Protein AF-A0A087UPY0-F1 (afdb_monomer_lite)

Structure (mmCIF, N/CA/C/O backbone):
data_AF-A0A087UPY0-F1
#
_entry.id   AF-A0A087UPY0-F1
#
loop_
_atom_site.group_PDB
_atom_site.id
_atom_site.type_symbol
_atom_site.label_atom_id
_atom_site.label_alt_id
_atom_site.label_comp_id
_atom_site.label_asym_id
_atom_site.label_entity_id
_atom_site.label_seq_id
_atom_site.pdbx_PDB_ins_code
_atom_site.Cartn_x
_atom_site.Cartn_y
_atom_site.Cartn_z
_atom_site.occupancy
_atom_site.B_iso_or_equiv
_atom_site.auth_seq_id
_atom_site.auth_comp_id
_atom_site.auth_asym_id
_atom_site.auth_atom_id
_atom_site.pdbx_PDB_model_num
ATOM 1 N N . MET A 1 1 ? -59.035 -25.810 23.657 1.00 42.53 1 MET A N 1
ATOM 2 C CA . MET A 1 1 ? -59.050 -24.334 23.524 1.00 42.53 1 MET A CA 1
ATOM 3 C C . MET A 1 1 ? -57.764 -23.773 24.118 1.00 42.53 1 MET A C 1
ATOM 5 O O . MET A 1 1 ? -57.594 -23.844 25.328 1.00 42.53 1 MET A O 1
ATOM 9 N N . PHE A 1 2 ? -56.848 -23.261 23.292 1.00 45.75 2 PHE A N 1
ATOM 10 C CA . PHE A 1 2 ? -55.620 -22.609 23.760 1.00 45.75 2 PHE A CA 1
ATOM 11 C C . PHE A 1 2 ? -55.946 -21.158 24.133 1.00 45.75 2 PHE A C 1
ATOM 13 O O . PHE A 1 2 ? -56.248 -20.342 23.265 1.00 45.75 2 PHE A O 1
ATOM 20 N N . LYS A 1 3 ? -55.965 -20.839 25.432 1.00 48.09 3 LYS A N 1
ATOM 21 C CA . LYS A 1 3 ? -56.132 -19.458 25.904 1.00 48.09 3 LYS A CA 1
ATOM 22 C C . LYS A 1 3 ? -54.815 -18.711 25.695 1.00 48.09 3 LYS A C 1
ATOM 24 O O . LYS A 1 3 ? -53.868 -18.901 26.452 1.00 48.09 3 LYS A O 1
ATOM 29 N N . THR A 1 4 ? -54.760 -17.852 24.682 1.00 55.72 4 THR A N 1
ATOM 30 C CA . THR A 1 4 ? -53.639 -16.931 24.469 1.00 55.72 4 THR A CA 1
ATOM 31 C C . THR A 1 4 ? -53.601 -15.915 25.609 1.00 55.72 4 THR A C 1
ATOM 33 O O . THR A 1 4 ? -54.459 -15.035 25.708 1.00 55.72 4 THR A O 1
ATOM 36 N N . ARG A 1 5 ? -52.614 -16.050 26.500 1.00 56.84 5 ARG A N 1
ATOM 37 C CA . ARG A 1 5 ? -52.346 -15.096 27.580 1.00 56.84 5 ARG A CA 1
ATOM 38 C C . ARG A 1 5 ? -51.829 -13.798 26.956 1.00 56.84 5 ARG A C 1
ATOM 40 O O . ARG A 1 5 ? -50.663 -13.709 26.588 1.00 56.84 5 ARG A O 1
ATOM 47 N N . ARG A 1 6 ? -52.702 -12.798 26.809 1.00 60.25 6 ARG A N 1
ATOM 48 C CA . ARG A 1 6 ? -52.289 -11.440 26.432 1.00 60.25 6 ARG A CA 1
ATOM 49 C C . ARG A 1 6 ? -51.454 -10.877 27.583 1.00 60.25 6 ARG A C 1
ATOM 51 O O . ARG A 1 6 ? -51.962 -10.741 28.695 1.00 60.25 6 ARG A O 1
ATOM 58 N N . LYS A 1 7 ? -50.166 -10.632 27.337 1.00 63.97 7 LYS A N 1
ATOM 59 C CA . LYS A 1 7 ? -49.308 -9.900 28.273 1.00 63.97 7 LYS A CA 1
ATOM 60 C C . LYS A 1 7 ? -49.873 -8.479 28.439 1.00 63.97 7 LYS A C 1
ATOM 62 O O . LYS A 1 7 ? -50.344 -7.886 27.472 1.00 63.97 7 LYS A O 1
ATOM 67 N N . SER A 1 8 ? -49.873 -7.973 29.671 1.00 67.25 8 SER A N 1
ATOM 68 C CA . SER A 1 8 ? -50.264 -6.593 29.990 1.00 67.25 8 SER A CA 1
ATOM 69 C C . SER A 1 8 ? -49.249 -5.617 29.385 1.00 67.25 8 SER A C 1
ATOM 71 O O . SER A 1 8 ? -48.059 -5.936 29.316 1.00 67.25 8 SER A O 1
ATOM 73 N N . THR A 1 9 ? -49.690 -4.425 28.986 1.00 61.19 9 THR A N 1
ATOM 74 C CA . THR A 1 9 ? -48.816 -3.342 28.504 1.00 61.19 9 THR A CA 1
ATOM 75 C C . THR A 1 9 ? -47.691 -3.027 29.492 1.00 61.19 9 THR A C 1
ATOM 77 O O . THR A 1 9 ? -46.560 -2.837 29.061 1.00 61.19 9 THR A O 1
ATOM 80 N N . GLN A 1 10 ? -47.948 -3.116 30.801 1.00 62.16 10 GLN A N 1
ATOM 81 C CA . GLN A 1 10 ? -46.922 -2.968 31.843 1.00 62.16 10 GLN A CA 1
ATOM 82 C C . GLN A 1 10 ? -45.842 -4.056 31.772 1.00 62.16 10 GLN A C 1
ATOM 84 O O . GLN A 1 10 ? -44.659 -3.786 31.931 1.00 62.16 10 GLN A O 1
ATOM 89 N N . SER A 1 11 ? -46.234 -5.308 31.513 1.00 60.84 11 SER A N 1
ATOM 90 C CA . SER A 1 11 ? -45.267 -6.411 31.427 1.00 60.84 11 SER A CA 1
ATOM 91 C C . SER A 1 11 ? -44.390 -6.337 30.181 1.00 60.84 11 SER A C 1
ATOM 93 O O . SER A 1 11 ? -43.286 -6.861 30.209 1.00 60.84 11 SER A O 1
ATOM 95 N N . LEU A 1 12 ? -44.864 -5.681 29.117 1.00 61.56 12 LEU A N 1
ATOM 96 C CA . LEU A 1 12 ? -44.068 -5.405 27.919 1.00 61.56 12 LEU A CA 1
ATOM 97 C C . LEU A 1 12 ? -43.138 -4.202 28.129 1.00 61.56 12 LEU A C 1
ATOM 99 O O . LEU A 1 12 ? -42.013 -4.225 27.648 1.00 61.56 12 LEU A O 1
ATOM 103 N N . GLN A 1 13 ? -43.584 -3.185 28.874 1.00 59.78 13 GLN A N 1
ATOM 104 C CA . GLN A 1 13 ? -42.760 -2.029 29.251 1.00 59.78 13 GLN A CA 1
ATOM 105 C C . GLN A 1 13 ? -41.558 -2.453 30.101 1.00 59.78 13 GLN A C 1
ATOM 107 O O . GLN A 1 13 ? -40.431 -2.114 29.761 1.00 59.78 13 GLN A O 1
ATOM 112 N N . ASN A 1 14 ? -41.773 -3.298 31.111 1.00 60.34 14 ASN A N 1
ATOM 113 C CA . ASN A 1 14 ? -40.688 -3.820 31.947 1.00 60.34 14 ASN A CA 1
ATOM 114 C C . ASN A 1 14 ? -39.697 -4.704 31.158 1.00 60.34 14 ASN A C 1
ATOM 116 O O . ASN A 1 14 ? -38.519 -4.774 31.492 1.00 60.34 14 ASN A O 1
ATOM 120 N N . GLU A 1 15 ? -40.169 -5.404 30.118 1.00 60.06 15 GLU A N 1
ATOM 121 C CA . GLU A 1 15 ? -39.325 -6.228 29.234 1.00 60.06 15 GLU A CA 1
ATOM 122 C C . GLU A 1 15 ? -38.462 -5.344 28.311 1.00 60.06 15 GLU A C 1
ATOM 124 O O . GLU A 1 15 ? -37.335 -5.712 27.992 1.00 60.06 15 GLU A O 1
ATOM 129 N N . LEU A 1 16 ? -38.967 -4.162 27.934 1.00 56.94 16 LEU A N 1
ATOM 130 C CA . LEU A 1 16 ? -38.261 -3.163 27.127 1.00 56.94 16 LEU A CA 1
ATOM 131 C C . LEU A 1 16 ? -37.234 -2.368 27.952 1.00 56.94 16 LEU A C 1
ATOM 133 O O . LEU A 1 16 ? -36.143 -2.099 27.462 1.00 56.94 16 LEU A O 1
ATOM 137 N N . GLU A 1 17 ? -37.549 -2.053 29.212 1.00 60.56 17 GLU A N 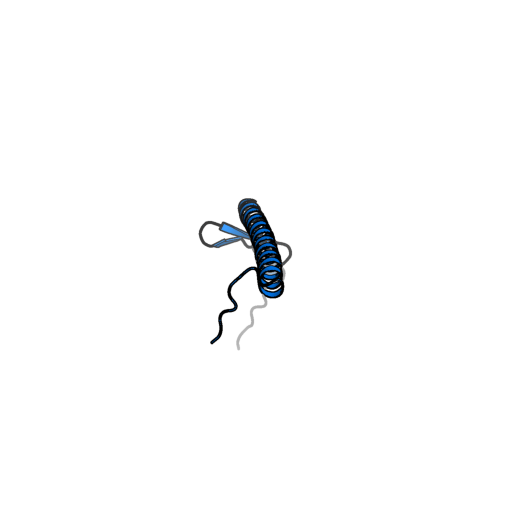1
ATOM 138 C CA . GLU A 1 17 ? -36.627 -1.412 30.169 1.00 60.56 17 GLU A CA 1
ATOM 139 C C . GLU A 1 17 ? -35.442 -2.311 30.558 1.00 60.56 17 GLU A C 1
ATOM 141 O O . GLU A 1 17 ? -34.405 -1.824 30.998 1.00 60.56 17 GLU A O 1
ATOM 146 N N . SER A 1 18 ? -35.576 -3.629 30.377 1.00 59.41 18 SER A N 1
ATOM 147 C CA . SER A 1 18 ? -34.511 -4.604 30.632 1.00 59.41 18 SER A CA 1
ATOM 148 C C . SER A 1 18 ? -33.615 -4.864 29.415 1.00 59.41 18 SER A C 1
ATOM 150 O O . SER A 1 18 ? -32.709 -5.702 29.500 1.00 59.41 18 SER A O 1
ATOM 152 N N . ILE A 1 19 ? -33.851 -4.207 28.276 1.00 60.53 19 ILE A N 1
ATOM 153 C CA . ILE A 1 19 ? -32.929 -4.295 27.145 1.00 60.53 19 ILE A CA 1
ATOM 154 C C . ILE A 1 19 ? -31.729 -3.410 27.486 1.00 60.53 19 ILE A C 1
ATOM 156 O O . ILE A 1 19 ? -31.913 -2.216 27.719 1.00 60.53 19 ILE A O 1
ATOM 160 N N . PRO A 1 20 ? -30.500 -3.953 27.536 1.00 63.75 20 PRO A N 1
ATOM 161 C CA . PRO A 1 20 ? -29.332 -3.118 27.740 1.00 63.75 20 PRO A CA 1
ATOM 162 C C . PRO A 1 20 ? -29.270 -2.086 26.611 1.00 63.75 20 PRO A C 1
ATOM 164 O O . PRO A 1 20 ? -29.215 -2.441 25.435 1.00 63.75 20 PRO A O 1
ATOM 167 N N . GLU A 1 21 ? -29.262 -0.810 26.992 1.00 66.06 21 GLU A N 1
ATOM 168 C CA . GLU A 1 21 ? -29.196 0.357 26.098 1.00 66.06 21 GLU A CA 1
ATOM 169 C C . GLU A 1 21 ? -27.983 0.295 25.149 1.00 66.06 21 GLU A C 1
ATOM 171 O O . GLU A 1 21 ? -27.963 0.916 24.091 1.00 66.06 21 GLU A O 1
ATOM 176 N N . THR A 1 22 ? -26.975 -0.504 25.515 1.00 65.50 22 THR A N 1
ATOM 177 C CA . THR A 1 22 ? -25.771 -0.761 24.730 1.00 65.50 22 THR A CA 1
ATOM 178 C C . THR A 1 22 ? -25.461 -2.258 24.693 1.00 65.50 22 THR A C 1
ATOM 180 O O . THR A 1 22 ? -25.276 -2.907 25.725 1.00 65.50 22 THR A O 1
ATOM 183 N N . VAL A 1 23 ? -25.370 -2.831 23.491 1.00 78.44 23 VAL A N 1
ATOM 184 C CA . VAL A 1 23 ? -24.904 -4.213 23.313 1.00 78.44 23 VAL A CA 1
ATOM 185 C C . VAL A 1 23 ? -23.381 -4.197 23.319 1.00 78.44 23 VAL A C 1
ATOM 187 O O . VAL A 1 23 ? -22.762 -3.617 22.428 1.00 78.44 23 VAL A O 1
ATOM 190 N N . LYS A 1 24 ? -22.770 -4.831 24.324 1.00 78.25 24 LYS A N 1
ATOM 191 C CA . LYS A 1 24 ? -21.315 -4.995 24.414 1.00 78.25 24 LYS A CA 1
ATOM 192 C C . LYS A 1 24 ? -20.928 -6.427 24.059 1.00 78.25 24 LYS A C 1
ATOM 194 O O . LYS A 1 24 ? -21.458 -7.366 24.645 1.00 78.25 24 LYS A O 1
ATOM 199 N N . ILE A 1 25 ? -20.001 -6.594 23.122 1.00 82.25 25 ILE A N 1
ATOM 200 C CA . ILE A 1 25 ? -19.445 -7.895 22.730 1.00 82.25 25 ILE A CA 1
ATOM 201 C C . ILE A 1 25 ? -17.938 -7.862 22.959 1.00 82.25 25 ILE A C 1
ATOM 203 O O . ILE A 1 25 ? -17.276 -6.903 22.572 1.00 82.25 25 ILE A O 1
ATOM 207 N N . GLN A 1 26 ? -17.384 -8.907 23.569 1.00 78.19 26 GLN A N 1
ATOM 208 C CA . GLN A 1 26 ? -15.939 -9.119 23.588 1.00 78.19 26 GLN A CA 1
ATOM 209 C C . GLN A 1 26 ? -15.545 -10.068 22.460 1.00 78.19 26 GLN A C 1
ATOM 211 O O . GLN A 1 26 ? -16.044 -11.188 22.384 1.00 78.19 26 GLN A O 1
ATOM 216 N N . LEU A 1 27 ? -14.668 -9.593 21.579 1.00 73.56 27 LEU A N 1
ATOM 217 C CA . LEU A 1 27 ? -14.001 -10.394 20.560 1.00 73.56 27 LEU A CA 1
ATOM 218 C C . LEU A 1 27 ? -12.506 -10.378 20.862 1.00 73.56 27 LEU A C 1
ATOM 220 O O . LEU A 1 27 ? -11.880 -9.316 20.866 1.00 73.56 27 LEU A O 1
ATOM 224 N N . ASP A 1 28 ? -11.956 -11.557 21.140 1.00 74.44 28 ASP A N 1
ATOM 225 C CA . ASP A 1 28 ? -10.593 -11.753 21.632 1.00 74.44 28 ASP A CA 1
ATOM 226 C C . ASP A 1 28 ? -10.277 -10.818 22.816 1.00 74.44 28 ASP A C 1
ATOM 228 O O . ASP A 1 28 ? -10.860 -10.949 23.890 1.00 74.44 28 ASP A O 1
ATOM 232 N N . ASN A 1 29 ? -9.398 -9.832 22.607 1.00 70.69 29 ASN A N 1
ATOM 233 C CA . ASN A 1 29 ? -8.958 -8.870 23.621 1.00 70.69 29 ASN A CA 1
ATOM 234 C C . ASN A 1 29 ? -9.631 -7.488 23.479 1.00 70.69 29 ASN A C 1
ATOM 236 O O . ASN A 1 29 ? -9.211 -6.524 24.127 1.00 70.69 29 ASN A O 1
ATOM 240 N N . LYS A 1 30 ? -10.635 -7.354 22.600 1.00 70.44 30 LYS A N 1
ATOM 241 C CA . LYS A 1 30 ? -11.262 -6.075 22.236 1.00 70.44 30 LYS A CA 1
ATOM 242 C C . LYS A 1 30 ? -12.748 -6.079 22.609 1.00 70.44 30 LYS A C 1
ATOM 244 O O . LYS A 1 30 ? -13.506 -6.965 22.224 1.00 70.44 30 LYS A O 1
ATOM 249 N N . THR A 1 31 ? -13.173 -5.052 23.345 1.00 78.00 31 THR A N 1
ATOM 250 C CA . THR A 1 31 ? -14.588 -4.816 23.665 1.00 78.00 31 THR A CA 1
ATOM 251 C C . THR A 1 31 ? -15.201 -3.924 22.588 1.00 78.00 31 THR A C 1
ATOM 253 O O . THR A 1 31 ? -14.721 -2.816 22.347 1.00 78.00 31 THR A O 1
ATOM 256 N N . LEU A 1 32 ? -16.255 -4.404 21.936 1.00 79.44 32 LEU A N 1
ATOM 257 C CA . LEU A 1 32 ? -17.052 -3.672 20.961 1.00 79.44 32 LEU A CA 1
ATOM 258 C C . LEU A 1 32 ? -18.385 -3.266 21.589 1.00 79.44 32 LEU A C 1
ATOM 260 O O . LEU A 1 32 ? -19.045 -4.076 22.234 1.00 79.44 32 LEU A O 1
ATOM 264 N N . ILE A 1 33 ? -18.785 -2.022 21.375 1.00 83.94 33 ILE A N 1
ATOM 265 C CA . ILE A 1 33 ? -20.050 -1.434 21.799 1.00 83.94 33 ILE A CA 1
ATOM 266 C C . ILE A 1 33 ? -20.859 -1.133 20.541 1.00 83.94 33 ILE A C 1
ATOM 268 O O . ILE A 1 33 ? -20.371 -0.464 19.630 1.00 83.94 33 ILE A O 1
ATOM 272 N N . PHE A 1 34 ? -22.084 -1.641 20.476 1.00 77.12 34 PHE A N 1
ATOM 273 C CA . PHE A 1 34 ? -23.033 -1.256 19.442 1.00 77.12 34 PHE A CA 1
ATOM 274 C C . PHE A 1 34 ? -23.688 0.069 19.827 1.00 77.12 34 PHE A C 1
ATOM 276 O O . PHE A 1 34 ? -24.400 0.136 20.828 1.00 77.12 34 PHE A O 1
ATOM 283 N N . ASP A 1 35 ? -23.425 1.107 19.037 1.00 79.75 35 ASP A N 1
ATOM 284 C CA . ASP A 1 35 ? -23.930 2.461 19.249 1.00 79.75 35 ASP A CA 1
ATOM 285 C C . ASP A 1 35 ? -24.231 3.126 17.895 1.00 79.75 35 ASP A C 1
ATOM 287 O O . ASP A 1 35 ? -23.425 3.054 16.962 1.00 79.75 35 ASP A O 1
ATOM 291 N N . ASP A 1 36 ? -25.403 3.755 17.778 1.00 72.62 36 ASP A N 1
ATOM 292 C CA . ASP A 1 36 ? -25.894 4.420 16.559 1.00 72.62 36 ASP A CA 1
ATOM 293 C C . ASP A 1 36 ? -25.811 3.547 15.282 1.00 72.62 36 ASP A C 1
ATOM 295 O O . ASP A 1 36 ? -25.312 3.944 14.226 1.00 72.62 36 ASP A O 1
ATOM 299 N N . GLY A 1 37 ? -26.231 2.280 15.389 1.00 76.19 37 GLY A N 1
ATOM 300 C CA . GLY A 1 37 ? -26.248 1.343 14.259 1.00 76.19 37 GLY A CA 1
ATOM 301 C C . GLY A 1 37 ? -24.869 0.843 13.806 1.00 76.19 37 GLY A C 1
ATOM 302 O O . GLY A 1 37 ? -24.776 0.153 12.788 1.00 76.19 37 GLY A O 1
ATOM 303 N N . LYS A 1 38 ? -23.792 1.176 14.531 1.00 76.94 38 LYS A N 1
ATOM 304 C CA . LYS A 1 38 ? -22.416 0.777 14.208 1.00 76.94 38 LYS A CA 1
ATOM 305 C C . LYS A 1 38 ? -21.727 0.151 15.416 1.00 76.94 38 LYS A C 1
ATOM 307 O O . LYS A 1 38 ? -21.951 0.532 16.559 1.00 76.94 38 LYS A O 1
ATOM 312 N N . TRP A 1 39 ? -20.836 -0.798 15.152 1.00 78.75 39 TRP A N 1
ATOM 313 C CA . TRP A 1 39 ? -19.932 -1.328 16.170 1.00 78.75 39 TRP A CA 1
ATOM 314 C C . TRP A 1 39 ? -18.753 -0.370 16.348 1.00 78.75 39 TRP A C 1
ATOM 316 O O . TRP A 1 39 ? -18.042 -0.076 15.387 1.00 78.75 39 TRP A O 1
ATOM 326 N N . LYS A 1 40 ? -18.548 0.111 17.573 1.00 75.12 40 LYS A N 1
ATOM 327 C CA . LYS A 1 40 ? -17.422 0.959 17.984 1.00 75.12 40 LYS A CA 1
ATOM 328 C C . LYS A 1 40 ? -16.572 0.188 18.985 1.00 75.12 40 LYS A C 1
ATOM 330 O O . LYS A 1 40 ? -17.104 -0.583 19.774 1.00 75.12 40 LYS A O 1
ATOM 335 N N . THR A 1 41 ? -15.258 0.352 18.973 1.00 72.44 41 THR A N 1
ATOM 336 C CA . THR A 1 41 ? -14.417 -0.240 20.022 1.00 72.44 41 THR A CA 1
ATOM 337 C C . THR A 1 41 ? -14.438 0.660 21.254 1.00 72.44 41 THR A C 1
ATOM 339 O O . THR A 1 41 ? -14.315 1.871 21.130 1.00 72.44 41 THR A O 1
ATOM 342 N N . ASP A 1 42 ? -14.562 0.064 22.440 1.00 67.31 42 ASP A N 1
ATOM 343 C CA . ASP A 1 42 ? -14.548 0.742 23.751 1.00 67.31 42 ASP A CA 1
ATOM 344 C C . ASP A 1 42 ? -13.200 1.437 24.055 1.00 67.31 42 ASP A C 1
ATOM 346 O O . ASP A 1 42 ? -13.070 2.210 24.998 1.00 67.31 42 ASP A O 1
ATOM 350 N N . LYS A 1 43 ? -12.163 1.160 23.252 1.00 62.84 43 LYS A N 1
ATOM 351 C CA . LYS A 1 43 ? -10.811 1.703 23.405 1.00 62.84 43 LYS A CA 1
ATOM 352 C C . LYS A 1 43 ? -10.348 2.404 22.129 1.00 62.84 43 LYS A C 1
ATOM 354 O O . LYS A 1 43 ? -10.437 1.831 21.043 1.00 62.84 43 LYS A O 1
ATOM 359 N N . ASN A 1 44 ? -9.728 3.572 22.303 1.00 60.09 44 ASN A N 1
ATOM 360 C CA . ASN A 1 44 ? -9.008 4.342 21.272 1.00 60.09 44 ASN A CA 1
ATOM 361 C C . ASN A 1 44 ? -7.873 3.551 20.581 1.00 60.09 44 ASN A C 1
ATOM 363 O O . ASN A 1 44 ? -7.387 3.945 19.528 1.00 60.09 44 ASN A O 1
ATOM 367 N N . GLU A 1 45 ? -7.469 2.418 21.155 1.00 59.03 45 GLU A N 1
ATOM 368 C CA . GLU A 1 45 ? -6.373 1.552 20.703 1.00 59.03 45 GLU A CA 1
ATOM 369 C C . GLU A 1 45 ? -6.583 0.998 19.279 1.00 59.03 45 GLU A C 1
ATOM 371 O O . GLU A 1 45 ? -5.644 0.908 18.494 1.00 59.03 45 GLU A O 1
ATOM 376 N N . VAL A 1 46 ? -7.830 0.704 18.884 1.00 62.41 46 VAL A N 1
ATOM 377 C CA . VAL A 1 46 ? -8.132 0.259 17.506 1.00 62.41 46 VAL A CA 1
ATOM 378 C C . VAL A 1 46 ? -7.960 1.388 16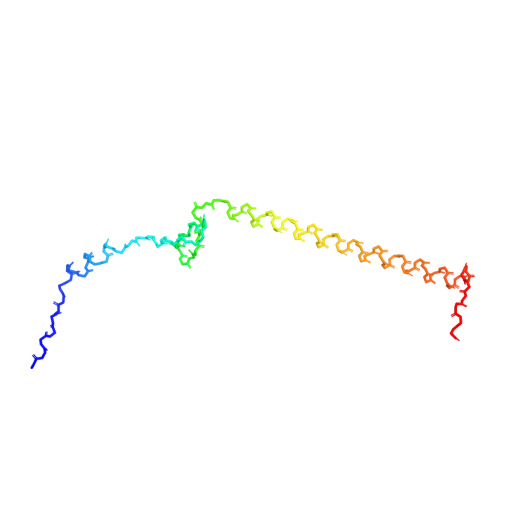.492 1.00 62.41 46 VAL A C 1
ATOM 380 O O . VAL A 1 46 ? -7.599 1.131 15.345 1.00 62.4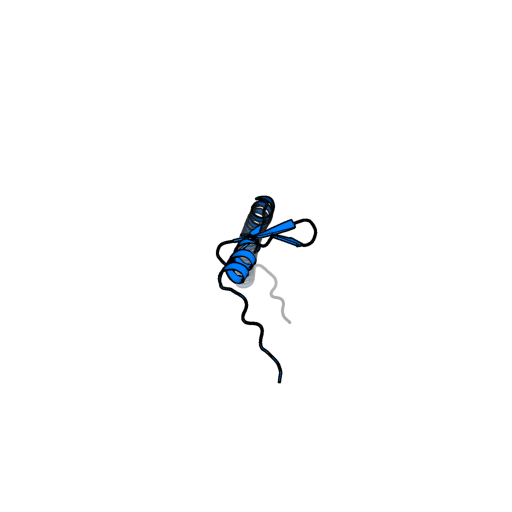1 46 VAL A O 1
ATOM 383 N N . ASP A 1 47 ? -8.193 2.634 16.897 1.00 66.38 47 ASP A N 1
ATOM 384 C CA . ASP A 1 47 ? -8.038 3.788 16.013 1.00 66.38 47 ASP A CA 1
ATOM 385 C C . ASP A 1 47 ? -6.551 4.131 15.811 1.00 66.38 47 ASP A C 1
ATOM 387 O O . ASP A 1 47 ? -6.133 4.488 14.707 1.00 66.38 47 ASP A O 1
ATOM 391 N N . GLU A 1 48 ? -5.719 3.911 16.836 1.00 73.31 48 GLU A N 1
ATOM 392 C CA . GLU A 1 48 ? -4.258 3.998 16.728 1.00 73.31 48 GLU A CA 1
ATOM 393 C C . GLU A 1 48 ? -3.682 2.913 15.808 1.00 73.31 48 GLU A C 1
ATOM 395 O O . GLU A 1 48 ? -2.949 3.249 14.874 1.00 73.31 48 GLU A O 1
ATOM 400 N N . ASP A 1 49 ? -4.077 1.646 15.989 1.00 78.06 49 ASP A N 1
ATOM 401 C CA . ASP A 1 49 ? -3.675 0.530 15.117 1.00 78.06 49 ASP A CA 1
ATOM 402 C C . ASP A 1 49 ? -4.017 0.827 13.646 1.00 78.06 49 ASP A C 1
ATOM 404 O O . ASP A 1 49 ? -3.184 0.707 12.741 1.00 78.06 49 ASP A O 1
ATOM 408 N N . VAL A 1 50 ? -5.255 1.262 13.390 1.00 82.69 50 VAL A N 1
ATOM 409 C CA . VAL A 1 50 ? -5.737 1.583 12.041 1.00 82.69 50 VAL A CA 1
ATOM 410 C C . VAL A 1 50 ? -5.011 2.804 11.470 1.00 82.69 50 VAL A C 1
ATOM 412 O O . VAL A 1 50 ? -4.694 2.826 10.278 1.00 82.69 50 VAL A O 1
ATOM 415 N N . SER A 1 51 ? -4.708 3.810 12.291 1.00 85.19 51 SER A N 1
ATOM 416 C CA . SER A 1 51 ? -3.936 4.991 11.892 1.00 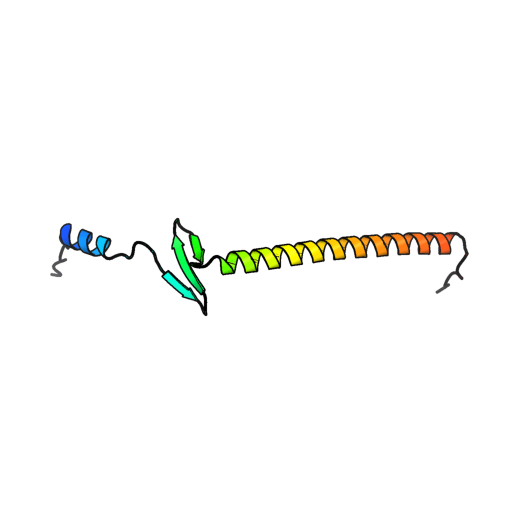85.19 51 SER A CA 1
ATOM 417 C C . SER A 1 51 ? -2.501 4.631 11.499 1.00 85.19 51 SER A C 1
ATOM 419 O O . SER A 1 51 ? -2.019 5.069 10.449 1.00 85.19 51 SER A O 1
ATOM 421 N N . ILE A 1 52 ? -1.831 3.778 12.279 1.00 91.31 52 ILE A N 1
ATOM 422 C CA . ILE A 1 52 ? -0.482 3.279 11.981 1.00 91.31 52 ILE A CA 1
ATOM 423 C C . ILE A 1 52 ? -0.489 2.486 10.672 1.00 91.31 52 ILE A C 1
ATOM 425 O O . ILE A 1 52 ? 0.313 2.771 9.779 1.00 91.31 52 ILE A O 1
ATOM 429 N N . LEU A 1 53 ? -1.434 1.558 10.507 1.00 91.88 53 LEU A N 1
ATOM 430 C CA . LEU A 1 53 ? -1.565 0.760 9.285 1.00 91.88 53 LEU A CA 1
ATOM 431 C C . LEU A 1 53 ? -1.834 1.632 8.051 1.00 91.88 53 LEU A C 1
ATOM 433 O O . LEU A 1 53 ? -1.264 1.395 6.984 1.00 91.88 53 LEU A O 1
ATOM 437 N N . ARG A 1 54 ? -2.662 2.677 8.177 1.00 93.94 54 ARG A N 1
ATOM 438 C CA . ARG A 1 54 ? -2.900 3.644 7.091 1.00 93.94 54 ARG A CA 1
ATOM 439 C C . ARG A 1 54 ? -1.627 4.397 6.710 1.00 93.94 54 ARG A C 1
ATOM 441 O O . ARG A 1 54 ? -1.361 4.541 5.518 1.00 93.94 54 ARG A O 1
ATOM 448 N N . LYS A 1 55 ? -0.833 4.837 7.691 1.00 95.38 55 LYS A N 1
ATOM 449 C CA . LYS A 1 55 ? 0.456 5.506 7.445 1.00 95.38 55 LYS A CA 1
ATOM 450 C C . LYS A 1 55 ? 1.447 4.579 6.744 1.00 95.38 55 LYS A C 1
ATOM 452 O O . LYS A 1 55 ? 2.028 4.975 5.740 1.00 95.38 55 LYS A O 1
ATOM 457 N N . GLN A 1 56 ? 1.588 3.342 7.217 1.00 96.88 56 GLN A N 1
ATOM 458 C CA . GLN A 1 56 ? 2.466 2.344 6.596 1.00 96.88 56 GLN A CA 1
ATOM 459 C C . GLN A 1 56 ? 2.046 2.036 5.157 1.00 96.88 56 GLN A C 1
ATOM 461 O O . GLN A 1 56 ? 2.877 2.032 4.254 1.00 96.88 56 GLN A O 1
ATOM 466 N N . LYS A 1 57 ? 0.743 1.848 4.913 1.00 96.62 57 LYS A N 1
ATOM 467 C CA . LYS A 1 57 ? 0.211 1.663 3.558 1.00 96.62 57 LYS A CA 1
ATOM 468 C C . LYS A 1 57 ? 0.578 2.838 2.649 1.00 96.62 57 LYS A C 1
ATOM 470 O O . LYS A 1 57 ? 0.986 2.614 1.514 1.00 96.62 57 LYS A O 1
ATOM 475 N N . GLN A 1 58 ? 0.414 4.068 3.132 1.00 97.62 58 GLN A N 1
ATOM 476 C CA . GLN A 1 58 ? 0.723 5.265 2.356 1.00 97.62 58 GLN A CA 1
ATOM 477 C C . GLN A 1 58 ? 2.214 5.334 2.000 1.00 97.62 58 GLN A C 1
ATOM 479 O O . GLN A 1 58 ? 2.547 5.524 0.833 1.00 97.62 58 GLN A O 1
ATOM 484 N N . GLN A 1 59 ? 3.094 5.082 2.971 1.00 98.00 59 GLN A N 1
ATOM 485 C CA . GLN A 1 59 ? 4.543 5.027 2.749 1.00 98.00 59 GLN A CA 1
ATOM 486 C C . GLN A 1 59 ? 4.922 3.973 1.704 1.00 98.00 59 GLN A C 1
ATOM 48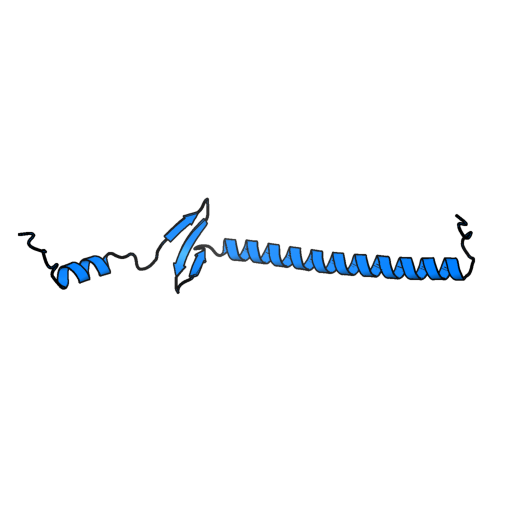8 O O . GLN A 1 59 ? 5.687 4.261 0.789 1.00 98.00 59 GLN A O 1
ATOM 493 N N . LEU A 1 60 ? 4.335 2.775 1.784 1.00 98.44 60 LEU A N 1
ATOM 494 C CA . LEU A 1 60 ? 4.586 1.706 0.814 1.00 98.44 60 LEU A CA 1
ATOM 495 C C . LEU A 1 60 ? 4.098 2.064 -0.595 1.00 98.44 60 LEU A C 1
ATOM 497 O O . LEU A 1 60 ? 4.743 1.703 -1.577 1.00 98.44 60 LEU A O 1
ATOM 501 N N . ILE A 1 61 ? 2.970 2.768 -0.718 1.00 98.44 61 ILE A N 1
ATOM 502 C CA . ILE A 1 61 ? 2.473 3.249 -2.016 1.00 98.44 61 ILE A CA 1
ATOM 503 C C . ILE A 1 61 ? 3.444 4.272 -2.608 1.00 98.44 61 ILE A C 1
ATOM 505 O O . ILE A 1 61 ? 3.774 4.192 -3.791 1.00 98.44 61 ILE A O 1
ATOM 509 N N . GLU A 1 62 ? 3.914 5.216 -1.797 1.00 98.19 62 GLU A N 1
ATOM 510 C CA . GLU A 1 62 ? 4.874 6.235 -2.221 1.00 98.19 62 GLU A CA 1
ATOM 511 C C . GLU A 1 62 ? 6.207 5.616 -2.644 1.00 98.19 62 GLU A C 1
ATOM 513 O O . GLU A 1 62 ? 6.702 5.923 -3.729 1.00 98.19 62 GLU A O 1
ATOM 518 N N . GLU A 1 63 ? 6.744 4.685 -1.855 1.00 98.19 63 GLU A N 1
ATOM 519 C CA . GLU A 1 63 ? 7.960 3.948 -2.197 1.00 98.19 63 GLU A CA 1
ATOM 520 C C . GLU A 1 63 ? 7.777 3.146 -3.491 1.00 98.19 63 GLU A C 1
ATOM 522 O O . GLU A 1 63 ? 8.617 3.213 -4.388 1.00 98.19 63 GLU A O 1
ATOM 527 N N . ASN A 1 64 ? 6.653 2.442 -3.646 1.00 98.44 64 ASN A N 1
ATOM 528 C CA . ASN A 1 64 ? 6.363 1.686 -4.861 1.00 98.44 64 ASN A CA 1
ATOM 529 C C . ASN A 1 64 ? 6.317 2.589 -6.102 1.00 98.44 64 ASN A C 1
ATOM 531 O O . ASN A 1 64 ? 6.893 2.249 -7.137 1.00 98.44 64 ASN A O 1
ATOM 535 N N . ASN A 1 65 ? 5.667 3.749 -5.995 1.00 98.31 65 ASN A N 1
ATOM 536 C CA . ASN A 1 65 ? 5.593 4.727 -7.077 1.00 98.31 65 ASN A CA 1
ATOM 537 C C . ASN A 1 65 ? 6.973 5.311 -7.405 1.00 98.31 65 ASN A C 1
ATOM 539 O O . ASN A 1 65 ? 7.336 5.412 -8.577 1.00 98.31 65 ASN A O 1
ATOM 543 N N . TYR A 1 66 ? 7.768 5.638 -6.386 1.00 98.56 66 TYR A N 1
ATOM 544 C CA . TYR A 1 66 ? 9.134 6.126 -6.559 1.00 98.56 66 TYR A CA 1
ATOM 545 C C . TYR A 1 66 ? 10.033 5.091 -7.250 1.00 98.56 66 TYR A C 1
ATOM 547 O O . TYR A 1 66 ? 10.762 5.422 -8.187 1.00 98.56 66 TYR A O 1
ATOM 555 N N . LEU A 1 67 ? 9.955 3.824 -6.837 1.00 98.62 67 LEU A N 1
ATOM 556 C CA . LEU A 1 67 ? 10.721 2.734 -7.440 1.00 98.62 67 LEU A CA 1
ATOM 557 C C . LEU A 1 67 ? 10.335 2.506 -8.904 1.00 98.62 67 LEU A C 1
ATOM 559 O O . LEU A 1 67 ? 11.222 2.346 -9.741 1.00 98.62 67 LEU A O 1
ATOM 563 N N . LYS A 1 68 ? 9.038 2.545 -9.232 1.00 98.38 68 LYS A N 1
ATOM 564 C CA . LYS A 1 68 ? 8.562 2.464 -10.622 1.00 98.38 68 LYS A CA 1
ATOM 565 C C . LYS A 1 68 ? 9.137 3.585 -11.481 1.00 98.38 68 LYS A C 1
ATOM 567 O O . LYS A 1 68 ? 9.720 3.301 -12.523 1.00 98.38 68 LYS A O 1
ATOM 572 N N . LEU A 1 69 ? 9.066 4.829 -11.006 1.00 98.50 69 LEU A N 1
ATOM 573 C CA . LEU A 1 69 ? 9.634 5.979 -11.710 1.00 98.50 69 LEU A CA 1
ATOM 574 C C . LEU A 1 69 ? 11.149 5.827 -11.912 1.00 98.50 69 LEU A C 1
ATOM 576 O O . LEU A 1 69 ? 11.672 6.096 -12.991 1.00 98.50 69 LEU A O 1
ATOM 580 N N . LYS A 1 70 ? 11.867 5.353 -10.888 1.00 98.38 70 LYS A N 1
ATOM 581 C CA . LYS A 1 70 ? 13.309 5.100 -10.976 1.00 98.38 70 LYS A CA 1
ATOM 582 C C . LYS A 1 70 ? 13.634 4.051 -12.040 1.00 98.38 70 LYS A C 1
ATOM 584 O O . LYS A 1 70 ? 14.580 4.242 -12.800 1.00 98.38 70 LYS A O 1
ATOM 589 N N . ILE A 1 71 ? 12.854 2.971 -12.112 1.00 98.44 71 ILE A N 1
ATOM 590 C CA . ILE A 1 71 ? 12.997 1.941 -13.148 1.00 98.44 71 ILE A CA 1
ATOM 591 C C . ILE A 1 71 ? 12.749 2.542 -14.533 1.00 98.44 71 ILE A C 1
ATOM 593 O O . ILE A 1 71 ? 13.575 2.347 -15.418 1.00 98.44 71 ILE A O 1
ATOM 597 N N . GLU A 1 72 ? 11.672 3.302 -14.725 1.00 98.38 72 GLU A N 1
ATOM 598 C CA . GLU A 1 72 ? 11.361 3.934 -16.015 1.00 98.38 72 GLU A CA 1
ATOM 599 C C . GLU A 1 72 ? 12.478 4.868 -16.489 1.00 98.38 72 GLU A C 1
ATOM 601 O O . GLU A 1 72 ? 12.901 4.796 -17.642 1.00 98.38 72 GLU A O 1
ATOM 606 N N . ILE A 1 73 ? 13.016 5.703 -15.597 1.00 98.00 73 ILE A N 1
ATOM 607 C CA . ILE A 1 73 ? 14.141 6.589 -15.921 1.00 98.00 73 ILE A CA 1
ATOM 608 C C . ILE A 1 73 ? 15.370 5.773 -16.328 1.00 98.00 73 ILE A C 1
ATOM 610 O O . ILE A 1 73 ? 15.997 6.074 -17.342 1.00 98.00 73 ILE A O 1
ATOM 614 N N . LEU A 1 74 ? 15.710 4.730 -15.566 1.00 97.94 74 LEU A N 1
ATOM 615 C CA . LEU A 1 74 ? 16.857 3.875 -15.876 1.00 97.94 74 LEU A CA 1
ATOM 616 C C . LEU A 1 74 ? 16.674 3.132 -17.203 1.00 97.94 74 LEU A C 1
ATOM 618 O O . LEU A 1 74 ? 17.631 3.012 -17.966 1.00 97.94 74 LEU A O 1
ATOM 622 N N . LEU A 1 75 ? 15.458 2.679 -17.511 1.00 97.50 75 LEU A N 1
ATOM 623 C CA . LEU A 1 75 ? 15.132 2.067 -18.798 1.00 97.50 75 LEU A CA 1
ATOM 624 C C . LEU A 1 75 ? 15.263 3.069 -19.946 1.00 97.50 75 LEU A C 1
ATOM 626 O O . LEU A 1 75 ? 15.831 2.721 -20.978 1.00 97.50 75 LEU A O 1
ATOM 630 N N . ASN A 1 76 ? 14.819 4.313 -19.761 1.00 96.19 76 ASN A N 1
ATOM 631 C CA . ASN A 1 76 ? 14.992 5.372 -20.756 1.00 96.19 76 ASN A CA 1
ATOM 632 C C . ASN A 1 76 ? 16.474 5.687 -20.994 1.00 96.19 76 ASN A C 1
ATOM 634 O O . ASN A 1 76 ? 16.908 5.752 -22.142 1.00 96.19 76 ASN A O 1
ATOM 638 N N . MET A 1 77 ? 17.271 5.810 -19.928 1.00 95.19 77 MET A N 1
ATOM 639 C CA . MET A 1 77 ? 18.720 6.029 -20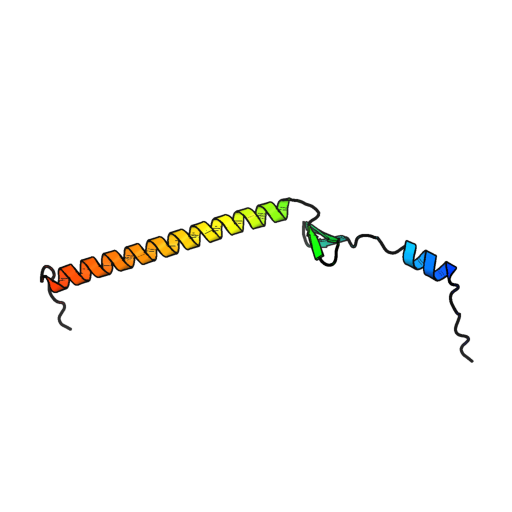.028 1.00 95.19 77 MET A CA 1
ATOM 640 C C . MET A 1 77 ? 19.429 4.856 -20.717 1.00 95.19 77 MET A C 1
ATOM 642 O O . MET A 1 77 ? 20.333 5.058 -21.530 1.00 95.19 77 MET A O 1
ATOM 646 N N . LEU A 1 78 ? 19.015 3.621 -20.424 1.00 94.31 78 LEU A N 1
ATOM 647 C CA . LEU A 1 78 ? 19.547 2.433 -21.085 1.00 94.31 78 LEU A CA 1
ATOM 648 C C . LEU A 1 78 ? 19.178 2.418 -22.572 1.00 94.31 78 LEU A C 1
ATOM 650 O O . LEU A 1 78 ? 20.053 2.212 -23.409 1.00 94.31 78 LEU A O 1
ATOM 654 N N . ALA A 1 79 ? 17.912 2.671 -22.907 1.00 92.25 79 ALA A N 1
ATOM 655 C CA . ALA A 1 79 ? 17.442 2.746 -24.286 1.00 92.25 79 ALA A CA 1
ATOM 656 C C . ALA A 1 79 ? 18.186 3.833 -25.076 1.00 92.25 79 ALA A C 1
ATOM 658 O O . ALA A 1 79 ? 18.606 3.592 -26.206 1.00 92.25 79 ALA A O 1
ATOM 659 N N . GLU A 1 80 ? 18.424 4.995 -24.464 1.00 92.44 80 GLU A N 1
ATOM 660 C CA . GLU A 1 80 ? 19.222 6.075 -25.044 1.00 92.44 80 GLU A CA 1
ATOM 661 C C . GLU A 1 80 ? 20.678 5.645 -25.283 1.00 92.44 80 GLU A C 1
ATOM 663 O O . GLU A 1 80 ? 21.226 5.885 -26.358 1.00 92.44 80 GLU A O 1
ATOM 668 N N . SER A 1 81 ? 21.302 4.965 -24.316 1.00 90.31 81 SER A N 1
ATOM 669 C CA . SER A 1 81 ? 22.668 4.438 -24.446 1.00 90.31 81 SER A CA 1
ATOM 670 C C . SER A 1 81 ? 22.788 3.398 -25.569 1.00 90.31 81 SER A C 1
ATOM 672 O O . SER A 1 81 ? 23.727 3.444 -26.369 1.00 90.31 81 SER A O 1
ATOM 674 N N . VAL A 1 82 ? 21.800 2.502 -25.685 1.00 90.62 82 VAL A N 1
ATOM 675 C CA . VAL A 1 82 ? 21.703 1.514 -26.772 1.00 90.62 82 VAL A CA 1
ATOM 676 C C . VAL A 1 82 ? 21.500 2.204 -28.123 1.00 90.62 82 VAL A C 1
ATOM 678 O O . VAL A 1 82 ? 22.170 1.851 -29.091 1.00 90.62 82 VAL A O 1
ATOM 681 N N . ALA A 1 83 ? 20.626 3.211 -28.201 1.00 88.56 83 ALA A N 1
ATOM 682 C CA . ALA A 1 83 ? 20.384 3.971 -29.428 1.00 88.56 83 ALA A CA 1
ATOM 683 C C . ALA A 1 83 ? 21.628 4.748 -29.890 1.00 88.56 83 ALA A C 1
ATOM 685 O O . ALA A 1 83 ? 21.895 4.828 -31.087 1.00 88.56 83 ALA A O 1
ATOM 686 N N . LYS A 1 84 ? 22.416 5.273 -28.944 1.00 88.56 84 LYS A N 1
ATOM 687 C CA . LYS A 1 84 ? 23.690 5.962 -29.205 1.00 88.56 84 LYS A CA 1
ATOM 688 C C . LYS A 1 84 ? 24.839 5.017 -29.580 1.00 88.56 84 LYS A C 1
ATOM 690 O O . LYS A 1 84 ? 25.901 5.497 -29.957 1.00 88.56 84 LYS A O 1
ATOM 695 N N . GLY A 1 85 ? 24.643 3.697 -29.500 1.00 79.75 85 GLY A N 1
ATOM 696 C CA . GLY A 1 85 ? 25.669 2.702 -29.829 1.00 79.75 85 GLY A CA 1
ATOM 697 C C . GLY A 1 85 ? 26.771 2.566 -28.774 1.00 79.75 85 GLY A C 1
ATOM 698 O O . GLY A 1 85 ? 27.811 1.977 -29.051 1.00 79.75 85 GLY A O 1
ATOM 699 N N . ASN A 1 86 ? 26.546 3.077 -27.559 1.00 69.62 86 ASN A N 1
ATOM 700 C CA . ASN A 1 86 ? 27.515 3.018 -26.459 1.00 69.62 86 ASN A CA 1
ATOM 701 C C . ASN A 1 86 ? 27.594 1.627 -25.801 1.00 69.62 86 ASN A C 1
ATOM 703 O O . ASN A 1 86 ? 28.444 1.389 -24.946 1.00 69.62 86 ASN A O 1
ATOM 707 N N . LEU A 1 87 ? 26.700 0.713 -26.181 1.00 68.38 87 LEU A N 1
ATOM 708 C CA . LEU A 1 87 ? 26.640 -0.669 -25.717 1.00 68.38 87 LEU A CA 1
ATOM 709 C C . LEU A 1 87 ? 26.619 -1.608 -26.932 1.00 68.38 87 LEU A C 1
ATOM 711 O O . LEU A 1 87 ? 25.962 -1.285 -27.929 1.00 68.38 87 LEU A O 1
ATOM 715 N N . PRO A 1 88 ? 27.293 -2.772 -26.869 1.00 65.38 88 PRO A N 1
ATOM 716 C CA . PRO A 1 88 ? 27.210 -3.764 -27.930 1.00 65.38 88 PRO A CA 1
ATOM 717 C C . PRO A 1 88 ? 25.749 -4.186 -28.102 1.00 65.38 88 PRO A C 1
ATOM 719 O O . PRO A 1 88 ? 25.095 -4.634 -27.159 1.00 65.38 88 PRO A O 1
ATOM 722 N N . ARG A 1 89 ? 25.219 -4.007 -29.317 1.00 66.44 89 ARG A N 1
ATOM 723 C CA . ARG A 1 89 ? 23.892 -4.501 -29.689 1.00 66.44 89 ARG A CA 1
ATOM 724 C C . ARG A 1 89 ? 23.907 -6.021 -29.538 1.00 66.44 89 ARG A C 1
ATOM 726 O O . ARG A 1 89 ? 24.585 -6.698 -30.304 1.00 66.44 89 ARG A O 1
ATOM 733 N N . PHE A 1 90 ? 23.176 -6.550 -28.560 1.00 66.38 90 PHE A N 1
ATOM 734 C CA . PHE A 1 90 ? 22.952 -7.988 -28.453 1.00 66.38 90 PHE A CA 1
ATOM 735 C C . PHE A 1 90 ? 22.116 -8.435 -29.659 1.00 66.38 90 PHE A C 1
ATOM 737 O O . PHE A 1 90 ? 20.919 -8.159 -29.732 1.00 66.38 90 PHE A O 1
ATOM 744 N N . SER A 1 91 ? 22.766 -9.060 -30.639 1.00 59.56 91 SER A N 1
ATOM 745 C CA . SER A 1 91 ? 22.102 -9.820 -31.697 1.00 59.56 91 SER A CA 1
ATOM 746 C C . SER A 1 91 ? 21.626 -11.151 -31.109 1.00 59.56 91 SER A C 1
ATOM 748 O O . SER A 1 91 ? 22.453 -11.876 -30.550 1.00 59.56 91 SER A O 1
ATOM 750 N N . MET A 1 92 ? 20.322 -11.446 -31.204 1.00 48.16 92 MET A N 1
ATOM 751 C CA . MET A 1 92 ? 19.809 -12.820 -31.063 1.00 48.16 92 MET A CA 1
ATOM 752 C C . MET A 1 92 ? 20.223 -13.662 -32.265 1.00 48.16 92 MET A C 1
ATOM 754 O O . MET A 1 92 ? 20.265 -13.090 -33.380 1.00 48.16 92 MET A O 1
#

pLDDT: mean 77.6, std 15.86, range [42.53, 98.62]

Foldseek 3Di:
DDPDPDDDPVNVVVVVVPPPPWDWDDDPPWIWICDPNDTDTPDCVVVVVVVVVVVVVVVVVVVVVVVVVVVVVVVVVVVVCVVVVVDPPDDD

InterPro domains:
  IPR028118 Chibby family [PF14645] (5-87)

Sequence (92 aa):
MFKTRRKSTQSLQNELESIPETVKIQLDNKTLIFDDGKWKTDKNEVDEDVSILRKQKQQLIEENNYLKLKIEILLNMLAESVAKGNLPRFSM

Radius of gyration: 32.43 Å; chains: 1; bounding box: 87×31×64 Å

Secondary structure (DSSP, 8-state):
--------HHHHHHHHHTS-SSEEEEETTEEEEEETTEEEESSTHHHHHHHHHHHHHHHHHHHHHHHHHHHHHHHHHHHHHHHTT-S-----

Organism: Stegodyphus mimosarum (NCBI:txid407821)